Protein AF-A0A7J7HBD0-F1 (afdb_monomer)

Radius of gyration: 20.94 Å; Cα contacts (8 Å, |Δi|>4): 124; chains: 1; bounding box: 47×45×48 Å

Nearest PDB structures (foldseek):
  6sdg-assembly1_A  TM=6.592E-01  e=2.005E-07  Marchantia polymorpha
  4ldu-assembly1_A-2  TM=6.613E-01  e=2.918E-07  Arabidopsis thaliana
  4ldy-assembly1_A  TM=6.664E-01  e=4.035E-06  Arabidopsis thaliana
  4ldy-assembly1_B  TM=6.579E-01  e=2.159E-06  Arabidopsis thaliana
  6ycq-assembly1_B  TM=6.589E-01  e=6.654E-06  Arabidopsis thaliana

Structure (mmCIF, N/CA/C/O backbone):
data_AF-A0A7J7HBD0-F1
#
_entry.id   AF-A0A7J7HBD0-F1
#
loop_
_atom_site.group_PDB
_atom_site.id
_atom_site.type_symbol
_atom_site.label_atom_id
_atom_site.label_alt_id
_atom_site.label_comp_id
_atom_site.label_asym_id
_atom_site.label_entity_id
_atom_site.label_seq_id
_atom_site.pdbx_PDB_ins_code
_atom_site.Cartn_x
_atom_site.Cartn_y
_atom_site.Cartn_z
_atom_site.occupancy
_atom_site.B_iso_or_equiv
_atom_site.auth_seq_id
_atom_site.auth_comp_id
_atom_site.auth_asym_id
_atom_site.auth_atom_id
_atom_site.pdbx_PDB_model_num
ATOM 1 N N . MET A 1 1 ? 19.619 31.516 -28.650 1.00 42.03 1 MET A N 1
ATOM 2 C CA . MET A 1 1 ? 18.460 31.121 -29.477 1.00 42.03 1 MET A CA 1
ATOM 3 C C . MET A 1 1 ? 18.116 29.688 -29.119 1.00 42.03 1 MET A C 1
ATOM 5 O O . MET A 1 1 ? 19.011 28.855 -29.099 1.00 42.03 1 MET A O 1
ATOM 9 N N . ALA A 1 2 ? 16.882 29.466 -28.669 1.00 52.00 2 ALA A N 1
ATOM 10 C CA . ALA A 1 2 ? 16.434 28.239 -28.024 1.00 52.00 2 ALA A CA 1
ATOM 11 C C . ALA A 1 2 ? 16.417 27.038 -28.982 1.00 52.00 2 ALA A C 1
ATOM 13 O O . ALA A 1 2 ? 15.877 27.129 -30.079 1.00 52.00 2 ALA A O 1
ATOM 14 N N . GLY A 1 3 ? 16.939 25.903 -28.515 1.00 54.06 3 GLY A N 1
ATOM 15 C CA . GLY A 1 3 ? 16.516 24.574 -28.950 1.00 54.06 3 GLY A CA 1
ATOM 16 C C . GLY A 1 3 ? 15.567 24.009 -27.898 1.00 54.06 3 GLY A C 1
ATOM 17 O O . GLY A 1 3 ? 15.956 23.158 -27.107 1.00 54.06 3 GLY A O 1
ATOM 18 N N . GLN A 1 4 ? 14.361 24.573 -27.813 1.00 63.19 4 GLN A N 1
ATOM 19 C CA . GLN A 1 4 ? 13.265 24.019 -27.014 1.00 63.19 4 GLN A CA 1
ATOM 20 C C . GLN A 1 4 ? 12.634 22.856 -27.790 1.00 63.19 4 GLN A C 1
ATOM 22 O O . GLN A 1 4 ? 12.411 23.000 -28.992 1.00 63.19 4 GLN A O 1
ATOM 27 N N . PRO A 1 5 ? 12.357 21.714 -27.131 1.00 62.25 5 PRO A N 1
ATOM 28 C CA . PRO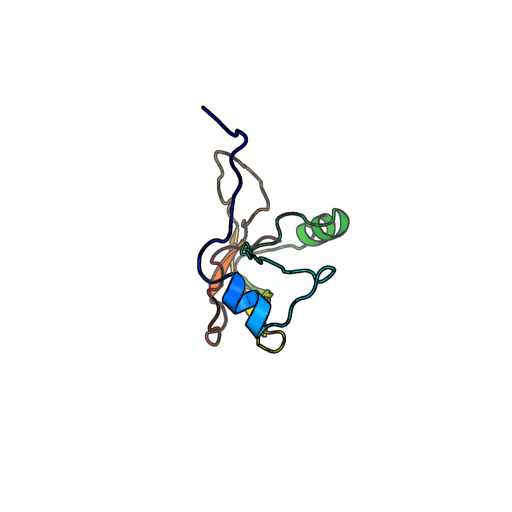 A 1 5 ? 11.934 21.615 -25.731 1.00 62.25 5 PRO A CA 1
ATOM 29 C C . PRO A 1 5 ? 13.000 21.068 -24.762 1.00 62.25 5 PRO A C 1
ATOM 31 O O . PRO A 1 5 ? 13.936 20.378 -25.159 1.00 62.25 5 PRO A O 1
ATOM 34 N N . GLN A 1 6 ? 12.829 21.359 -23.466 1.00 69.25 6 GLN A N 1
ATOM 35 C CA . GLN A 1 6 ? 13.672 20.829 -22.387 1.00 69.25 6 GLN A CA 1
ATOM 36 C C . GLN A 1 6 ? 13.558 19.300 -22.297 1.00 69.25 6 GLN A C 1
ATOM 38 O O . GLN A 1 6 ? 12.456 18.753 -22.306 1.00 69.25 6 GLN A O 1
ATOM 43 N N . ARG A 1 7 ? 14.702 18.612 -22.187 1.00 78.56 7 ARG A N 1
ATOM 44 C CA . ARG A 1 7 ? 14.783 17.153 -22.020 1.00 78.56 7 ARG A CA 1
ATOM 45 C C . ARG A 1 7 ? 15.521 16.810 -20.730 1.00 78.56 7 ARG A C 1
ATOM 47 O O . ARG A 1 7 ? 16.570 17.387 -20.450 1.00 78.56 7 ARG A O 1
ATOM 54 N N . HIS A 1 8 ? 14.993 15.848 -19.978 1.00 78.81 8 HIS A N 1
ATOM 55 C CA . HIS A 1 8 ? 15.711 15.220 -18.871 1.00 78.81 8 HIS A CA 1
ATOM 56 C C . HIS A 1 8 ? 16.768 14.281 -19.452 1.00 78.81 8 HIS A C 1
ATOM 58 O O . HIS A 1 8 ? 16.438 13.366 -20.204 1.00 78.81 8 HIS A O 1
ATOM 64 N N . LEU A 1 9 ? 18.037 14.534 -19.144 1.00 83.31 9 LEU A N 1
ATOM 65 C CA . LEU A 1 9 ? 19.164 13.764 -19.660 1.00 83.31 9 LEU A CA 1
ATOM 66 C C . LEU A 1 9 ? 19.960 13.187 -18.495 1.00 83.31 9 LEU A C 1
ATOM 68 O O . LEU A 1 9 ? 20.252 13.886 -17.525 1.00 83.31 9 LEU A O 1
ATOM 72 N N . LEU A 1 10 ? 20.356 11.924 -18.621 1.00 78.50 10 LEU A N 1
ATOM 73 C CA . LEU A 1 10 ? 21.350 11.321 -17.742 1.00 78.50 10 LEU A CA 1
ATOM 74 C C . LEU A 1 10 ? 22.725 11.690 -18.294 1.00 78.50 10 LEU A C 1
ATOM 76 O O . LEU A 1 10 ? 23.165 11.132 -19.296 1.00 78.50 10 LEU A O 1
ATOM 80 N N . HIS A 1 11 ? 23.367 12.688 -17.690 1.00 78.69 11 HIS A N 1
ATOM 81 C CA . HIS A 1 11 ? 24.652 13.185 -18.175 1.00 78.69 11 HIS A CA 1
ATOM 82 C C . HIS A 1 11 ? 25.816 12.349 -17.612 1.00 78.69 11 HIS A C 1
ATOM 84 O O . HIS A 1 11 ? 26.411 11.538 -18.316 1.00 78.69 11 HIS A O 1
ATOM 90 N N . SER A 1 12 ? 26.144 12.496 -16.329 1.00 83.56 12 SER A N 1
ATOM 91 C CA . SER A 1 12 ? 27.300 11.849 -15.710 1.00 83.56 12 SER A CA 1
ATOM 92 C C . SER A 1 12 ? 26.981 10.413 -15.320 1.00 83.56 12 SER A C 1
ATOM 94 O O . SER A 1 12 ? 25.947 10.149 -14.712 1.00 83.56 12 SER A O 1
ATOM 96 N N . GLY A 1 13 ? 27.891 9.490 -15.636 1.00 83.12 13 GLY A N 1
ATOM 97 C CA . GLY A 1 13 ? 27.796 8.082 -15.237 1.00 83.12 13 GLY A CA 1
ATOM 98 C C . GLY A 1 13 ? 26.962 7.197 -16.166 1.00 83.12 13 GLY A C 1
ATOM 99 O O . GLY A 1 13 ? 27.135 5.982 -16.125 1.00 83.12 13 GLY A O 1
ATOM 100 N N . TRP A 1 14 ? 26.140 7.763 -17.060 1.00 88.25 14 TRP A N 1
ATOM 101 C CA . TRP A 1 14 ? 25.333 6.971 -17.998 1.00 88.25 14 TRP A CA 1
ATOM 102 C C . TRP A 1 14 ? 26.187 6.142 -18.964 1.00 88.25 14 TRP A C 1
ATOM 104 O O . TRP A 1 14 ? 25.945 4.951 -19.136 1.00 88.25 14 TRP A O 1
ATOM 114 N N . SER A 1 15 ? 27.236 6.733 -19.542 1.00 86.81 15 SER A N 1
ATOM 115 C CA . SER A 1 15 ? 28.144 6.020 -20.452 1.00 86.81 15 SER A CA 1
ATOM 116 C C . SER A 1 15 ? 28.883 4.871 -19.757 1.00 86.81 15 SER A C 1
ATOM 118 O O . SER A 1 15 ? 29.004 3.781 -20.316 1.00 86.81 15 SER A O 1
ATOM 120 N N . VAL A 1 16 ? 29.331 5.089 -18.518 1.00 90.19 16 VAL A N 1
ATOM 121 C CA . VAL A 1 16 ? 29.992 4.071 -17.686 1.00 90.19 16 VAL A CA 1
ATOM 122 C C . VAL A 1 16 ? 29.015 2.953 -17.331 1.00 90.19 16 VAL A C 1
ATOM 124 O O . VAL A 1 16 ? 29.374 1.783 -17.432 1.00 90.19 16 VAL A O 1
ATOM 127 N N . PHE A 1 17 ? 27.775 3.295 -16.976 1.00 87.56 17 PHE A N 1
ATOM 128 C CA . PHE A 1 17 ? 26.714 2.330 -16.695 1.00 87.56 17 PHE A CA 1
ATOM 129 C C . PHE A 1 17 ? 26.396 1.458 -17.915 1.00 87.56 17 PHE A C 1
ATOM 131 O O . PHE A 1 17 ? 26.452 0.236 -17.807 1.00 87.56 17 PHE A O 1
ATOM 138 N N . VAL A 1 18 ? 26.146 2.066 -19.080 1.00 91.50 18 VAL A N 1
ATOM 139 C CA . VAL A 1 18 ? 25.886 1.351 -20.344 1.00 91.50 18 VAL A CA 1
ATOM 140 C C . VAL A 1 18 ? 27.043 0.420 -20.692 1.00 91.50 18 VAL A C 1
ATOM 142 O O . VAL A 1 18 ? 26.815 -0.740 -21.018 1.00 91.50 18 VAL A O 1
ATOM 145 N N . SER A 1 19 ? 28.282 0.902 -20.566 1.00 89.56 19 SER A N 1
ATOM 146 C CA . SER A 1 19 ? 29.480 0.115 -20.883 1.00 89.56 19 SER A CA 1
ATOM 147 C C . SER A 1 19 ? 29.662 -1.055 -19.915 1.00 89.56 19 SER A C 1
ATOM 149 O O . SER A 1 19 ? 29.898 -2.183 -20.336 1.00 89.56 19 SER A O 1
ATOM 151 N N . SER A 1 20 ? 29.495 -0.800 -18.615 1.00 91.00 20 SER A N 1
ATOM 152 C CA . SER A 1 20 ? 29.606 -1.800 -17.549 1.00 91.00 20 SER A CA 1
ATOM 153 C C . SER A 1 20 ? 28.528 -2.883 -17.659 1.00 91.00 20 SER A C 1
ATOM 155 O O . SER A 1 20 ? 28.810 -4.069 -17.498 1.00 91.00 20 SER A O 1
ATOM 157 N N . LYS A 1 21 ? 27.295 -2.492 -18.001 1.00 89.62 21 LYS A N 1
ATOM 158 C CA . LYS A 1 21 ? 26.162 -3.404 -18.212 1.00 89.62 21 LYS A CA 1
ATOM 159 C C . LYS A 1 21 ? 26.077 -3.957 -19.638 1.00 89.62 21 LYS A C 1
ATOM 161 O O . LYS A 1 21 ? 25.210 -4.782 -19.899 1.00 89.62 21 LYS A O 1
ATOM 166 N N . ARG A 1 22 ? 26.991 -3.545 -20.528 1.00 93.94 22 ARG A N 1
ATOM 167 C CA . ARG A 1 22 ? 27.074 -3.937 -21.946 1.00 93.94 22 ARG A CA 1
ATOM 168 C C . ARG A 1 22 ? 25.743 -3.786 -22.690 1.00 93.94 22 ARG A C 1
ATOM 170 O O . ARG A 1 22 ? 25.429 -4.607 -23.546 1.00 93.94 22 ARG A O 1
ATOM 177 N N . LEU A 1 23 ? 24.980 -2.749 -22.347 1.00 92.12 23 LEU A N 1
ATOM 178 C CA . LEU A 1 23 ? 23.658 -2.522 -22.924 1.00 92.12 23 LEU A CA 1
ATOM 179 C C . LEU A 1 23 ? 23.791 -2.169 -24.401 1.00 92.12 23 LEU A C 1
ATOM 181 O O . LEU A 1 23 ? 24.619 -1.335 -24.782 1.00 92.12 23 LEU A O 1
ATOM 185 N N . VAL A 1 24 ? 22.952 -2.788 -25.217 1.00 93.31 24 VAL A N 1
ATOM 186 C CA . VAL A 1 24 ? 22.867 -2.525 -26.650 1.00 93.31 24 VAL A CA 1
ATOM 187 C C . VAL A 1 24 ? 21.537 -1.868 -27.000 1.00 93.31 24 VAL A C 1
ATOM 189 O O . VAL A 1 24 ? 20.580 -1.861 -26.225 1.00 93.31 24 VAL A O 1
ATOM 192 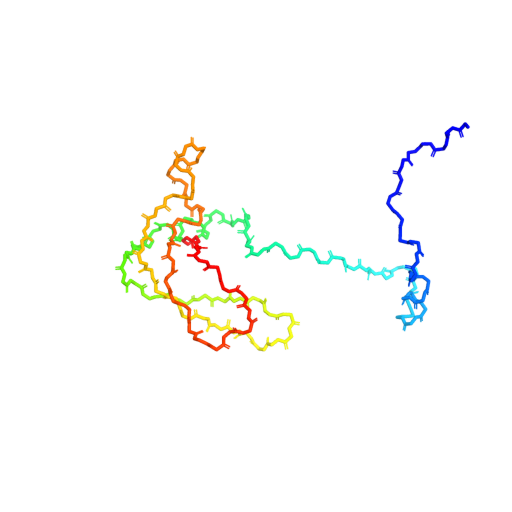N N . ALA A 1 25 ? 21.474 -1.269 -28.190 1.00 89.69 25 ALA A N 1
ATOM 193 C CA . ALA A 1 25 ? 20.225 -0.721 -28.700 1.00 89.69 25 ALA A CA 1
ATOM 194 C C . ALA A 1 25 ? 19.187 -1.848 -28.836 1.00 89.69 25 ALA A C 1
ATOM 196 O O . ALA A 1 25 ? 19.420 -2.820 -29.551 1.00 89.69 25 ALA A O 1
ATOM 197 N N . GLY A 1 26 ? 18.058 -1.704 -28.143 1.00 88.31 26 GLY A N 1
ATOM 198 C CA . GLY A 1 26 ? 17.025 -2.738 -28.022 1.00 88.31 26 GLY A CA 1
ATOM 199 C C . GLY A 1 26 ? 16.819 -3.215 -26.585 1.00 88.31 26 GLY A C 1
ATOM 200 O O . GLY A 1 26 ? 15.734 -3.696 -26.266 1.00 88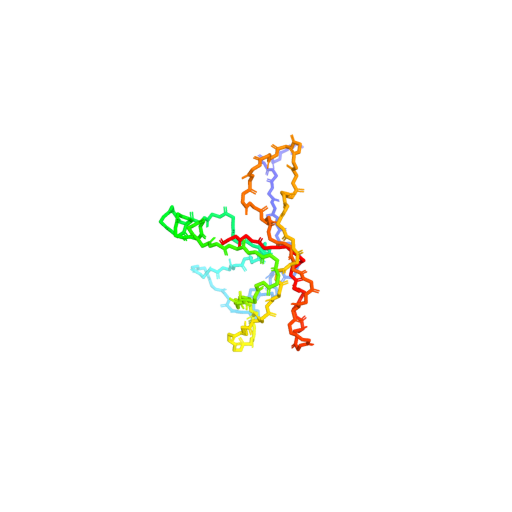.31 26 GLY A O 1
ATOM 201 N N . ASP A 1 27 ? 17.802 -3.001 -25.707 1.00 86.62 27 ASP A N 1
ATOM 202 C CA . ASP A 1 27 ? 17.681 -3.327 -24.289 1.00 86.62 27 ASP A CA 1
ATOM 203 C C . ASP A 1 27 ? 16.851 -2.275 -23.535 1.00 86.62 27 ASP A C 1
ATOM 205 O O . ASP A 1 27 ? 16.924 -1.072 -23.805 1.00 86.62 27 ASP A O 1
ATOM 209 N N . ALA A 1 28 ? 16.075 -2.729 -22.548 1.00 84.44 28 ALA A N 1
ATOM 210 C CA . ALA A 1 28 ? 15.312 -1.865 -21.653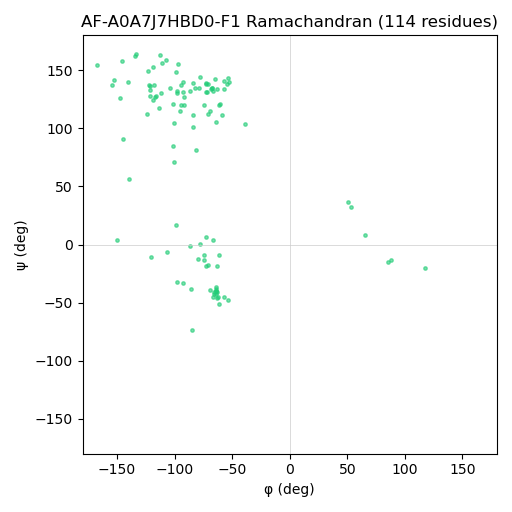 1.00 84.44 28 ALA A CA 1
ATOM 211 C C . ALA A 1 28 ? 16.115 -1.536 -20.383 1.00 84.44 28 ALA A C 1
ATOM 213 O O . ALA A 1 28 ? 16.747 -2.411 -19.792 1.00 84.44 28 ALA A O 1
ATOM 214 N N . PHE A 1 29 ? 16.039 -0.287 -19.916 1.00 84.06 29 PHE A N 1
ATOM 215 C CA . PHE A 1 29 ? 16.499 0.110 -18.582 1.00 84.06 29 PHE A CA 1
ATOM 216 C C . PHE A 1 29 ? 15.306 0.631 -17.774 1.00 84.06 29 PHE A C 1
ATOM 218 O O . PHE A 1 29 ? 14.467 1.365 -18.296 1.00 84.06 29 PHE A O 1
ATOM 225 N N . ILE A 1 30 ? 15.211 0.235 -16.506 1.00 81.50 30 ILE A N 1
ATOM 226 C CA . ILE A 1 30 ? 14.042 0.500 -15.660 1.00 81.50 30 ILE A CA 1
ATOM 227 C C . ILE A 1 30 ? 14.466 1.389 -14.491 1.00 81.50 30 ILE A C 1
ATOM 229 O O . ILE A 1 30 ? 15.403 1.063 -13.766 1.00 81.50 30 ILE A O 1
ATOM 233 N N . PHE A 1 31 ? 13.756 2.503 -14.297 1.00 72.62 31 PHE A N 1
ATOM 234 C CA . PHE A 1 31 ? 13.835 3.313 -13.081 1.00 72.62 31 PHE A CA 1
ATOM 235 C C . PHE A 1 31 ? 12.643 2.981 -12.187 1.00 72.62 31 PHE A C 1
ATOM 237 O O . PHE A 1 31 ? 11.522 3.416 -12.452 1.00 72.62 31 PHE A O 1
ATOM 244 N N . LEU A 1 32 ? 12.879 2.214 -11.125 1.00 58.78 32 LEU A N 1
ATOM 245 C CA . LEU A 1 32 ? 11.854 1.935 -10.126 1.00 58.78 32 LEU A CA 1
ATOM 246 C C . LEU A 1 32 ? 11.812 3.085 -9.116 1.00 58.78 32 LEU A C 1
ATOM 248 O O . LEU A 1 32 ? 12.736 3.283 -8.332 1.00 58.78 32 LEU A O 1
ATOM 252 N N . ARG A 1 33 ? 10.721 3.859 -9.133 1.00 59.38 33 ARG A N 1
ATOM 253 C CA . ARG A 1 33 ? 10.340 4.714 -8.003 1.00 59.38 33 ARG A CA 1
ATOM 254 C C . ARG A 1 33 ? 9.231 3.995 -7.251 1.00 59.38 33 ARG A C 1
ATOM 256 O O . ARG A 1 33 ? 8.053 4.216 -7.520 1.00 59.38 33 ARG A O 1
ATOM 263 N N . THR A 1 34 ? 9.612 3.104 -6.346 1.00 50.75 34 THR A N 1
ATOM 264 C CA . THR A 1 34 ? 8.667 2.359 -5.513 1.00 50.75 34 THR A CA 1
ATOM 265 C C . THR A 1 34 ? 7.927 3.340 -4.605 1.00 50.75 34 THR A C 1
ATOM 267 O O . THR A 1 34 ? 8.484 3.890 -3.653 1.00 50.75 34 THR A O 1
ATOM 270 N N . THR A 1 35 ? 6.664 3.621 -4.930 1.00 55.22 35 THR A N 1
ATOM 271 C CA . THR A 1 35 ? 5.743 4.211 -3.956 1.00 55.22 35 THR A CA 1
ATOM 272 C C . THR A 1 35 ? 5.375 3.117 -2.953 1.00 55.22 35 THR A C 1
ATOM 274 O O . THR A 1 35 ? 5.165 1.978 -3.357 1.00 55.22 35 THR A O 1
ATOM 277 N N . PRO A 1 36 ? 5.305 3.411 -1.645 1.00 59.16 36 PRO A N 1
ATOM 278 C CA . PRO A 1 36 ? 5.168 2.375 -0.619 1.00 59.16 36 PRO A CA 1
ATOM 279 C C . PRO A 1 36 ? 3.778 1.705 -0.550 1.00 59.16 36 PRO A C 1
ATOM 281 O O . PRO A 1 36 ? 3.528 0.965 0.395 1.00 59.16 36 PRO A O 1
ATOM 284 N N . ALA A 1 37 ? 2.842 1.987 -1.469 1.00 62.97 37 ALA A N 1
ATOM 285 C CA . ALA A 1 37 ? 1.519 1.354 -1.489 1.00 62.97 37 ALA A CA 1
ATOM 286 C C . A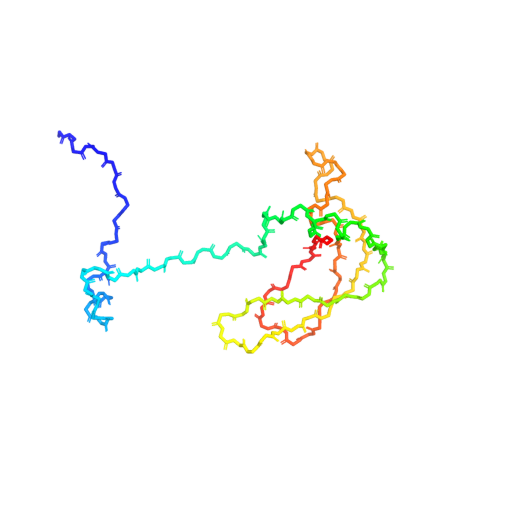LA A 1 37 ? 0.888 1.340 -2.891 1.00 62.97 37 ALA A C 1
ATOM 288 O O . ALA A 1 37 ? 0.887 2.362 -3.580 1.00 62.97 37 ALA A O 1
ATOM 289 N N . GLU A 1 38 ? 0.277 0.211 -3.257 1.00 67.12 38 GLU A N 1
ATOM 290 C CA . GLU A 1 38 ? -0.608 0.093 -4.419 1.00 67.12 38 GLU A CA 1
ATOM 291 C C . GLU A 1 38 ? -1.818 1.024 -4.240 1.00 67.12 38 GLU A C 1
ATOM 293 O O . GLU A 1 38 ? -2.554 0.924 -3.259 1.00 67.12 38 GLU A O 1
ATOM 298 N N . PHE A 1 39 ? -2.009 1.973 -5.159 1.00 77.44 39 PHE A N 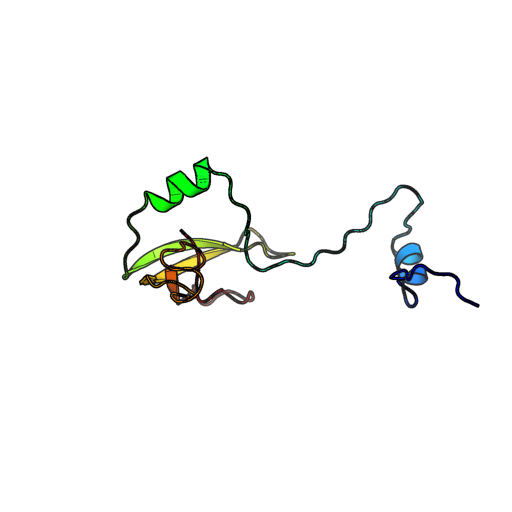1
ATOM 299 C CA . PHE A 1 39 ? -3.127 2.930 -5.126 1.00 77.44 39 PHE A CA 1
ATOM 300 C C . PHE A 1 39 ? -4.207 2.630 -6.176 1.00 77.44 39 PHE A C 1
ATOM 302 O O . PHE A 1 39 ? -5.255 3.272 -6.180 1.00 77.44 39 PHE A O 1
ATOM 309 N N . ILE A 1 40 ? -3.962 1.657 -7.056 1.00 83.62 40 ILE A N 1
ATOM 310 C CA . ILE A 1 40 ? -4.932 1.121 -8.013 1.00 83.62 40 ILE A CA 1
ATOM 311 C C . ILE A 1 40 ? -5.198 -0.319 -7.594 1.00 83.62 40 ILE A C 1
ATOM 313 O O . ILE A 1 40 ? -4.285 -1.138 -7.614 1.00 83.62 40 ILE A O 1
ATOM 317 N N . VAL A 1 41 ? -6.439 -0.615 -7.221 1.00 85.31 41 VAL A N 1
ATOM 318 C CA . VAL A 1 41 ? -6.872 -1.943 -6.773 1.00 85.31 41 VAL A CA 1
ATOM 319 C C . VAL A 1 41 ? -7.996 -2.412 -7.704 1.00 85.31 41 VAL A C 1
ATOM 321 O O . VAL A 1 41 ? -8.904 -1.621 -7.978 1.00 85.31 41 VAL A O 1
ATOM 324 N N . PRO A 1 42 ? -7.969 -3.658 -8.215 1.00 92.00 42 PRO A N 1
ATOM 325 C CA . PRO A 1 42 ? -9.084 -4.233 -8.960 1.00 92.00 42 PRO A CA 1
ATOM 326 C C . PRO A 1 42 ? -10.402 -4.133 -8.183 1.00 92.00 42 PRO A C 1
ATOM 328 O O . PRO A 1 42 ? -10.435 -4.369 -6.976 1.00 92.00 42 PRO A O 1
ATOM 331 N N . PHE A 1 43 ? -11.496 -3.821 -8.882 1.00 89.62 43 PHE A N 1
ATOM 332 C CA . PHE A 1 43 ? -12.806 -3.604 -8.258 1.00 89.62 43 PHE A CA 1
ATOM 333 C C . PHE A 1 43 ? -13.240 -4.781 -7.375 1.00 89.62 43 PHE A C 1
ATOM 335 O O . PHE A 1 43 ? -13.608 -4.576 -6.222 1.00 89.62 43 PHE A O 1
ATOM 342 N N . ASP A 1 44 ? -13.123 -6.011 -7.877 1.00 93.81 44 ASP A N 1
ATOM 343 C CA . ASP A 1 44 ? -13.535 -7.203 -7.130 1.00 93.81 44 ASP A CA 1
ATOM 344 C C . ASP A 1 44 ? -12.694 -7.405 -5.863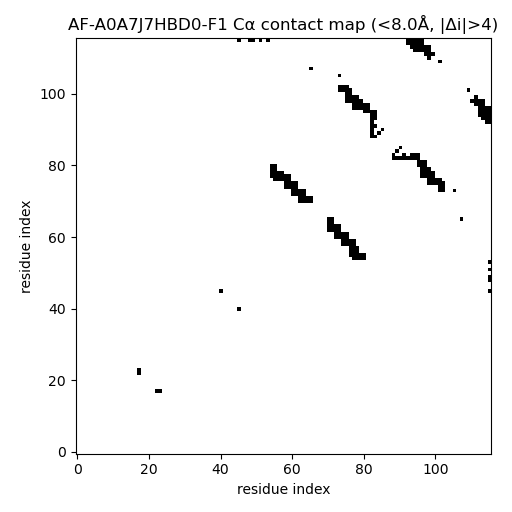 1.00 93.81 44 ASP A C 1
ATOM 346 O O . ASP A 1 44 ? -13.233 -7.710 -4.802 1.00 93.81 44 ASP A O 1
ATOM 350 N N . GLN A 1 45 ? -11.382 -7.155 -5.937 1.00 90.56 45 GLN A N 1
ATOM 351 C CA . GLN A 1 45 ? -10.490 -7.242 -4.780 1.00 90.56 45 GLN A CA 1
ATOM 352 C C . GLN A 1 45 ? -10.856 -6.204 -3.715 1.00 90.56 45 GLN A C 1
ATOM 354 O O . GLN A 1 45 ? -10.893 -6.533 -2.532 1.00 90.56 45 GLN A O 1
ATOM 359 N N . TYR A 1 46 ? -11.165 -4.973 -4.130 1.00 90.50 46 TYR A N 1
ATOM 360 C CA . TYR A 1 46 ? -11.632 -3.929 -3.221 1.00 90.50 46 TYR A CA 1
ATOM 361 C C . TYR A 1 46 ? -12.967 -4.303 -2.564 1.00 90.50 46 TYR A C 1
ATOM 363 O O . TYR A 1 46 ? -13.121 -4.185 -1.351 1.00 90.50 46 TYR A O 1
ATOM 371 N N . MET A 1 47 ? -13.926 -4.795 -3.351 1.00 94.00 47 MET A N 1
ATOM 372 C CA . MET A 1 47 ? -15.242 -5.183 -2.843 1.00 94.00 47 MET A CA 1
ATOM 373 C C . MET A 1 47 ? -15.166 -6.352 -1.859 1.00 94.00 47 MET A C 1
ATOM 375 O O . MET A 1 47 ? -15.918 -6.369 -0.888 1.00 94.00 47 MET A O 1
ATOM 379 N N . GLU A 1 48 ? -14.273 -7.319 -2.074 1.00 92.88 48 GLU A N 1
ATOM 380 C CA . GLU A 1 48 ? -14.019 -8.386 -1.101 1.00 92.88 48 GLU A CA 1
ATOM 381 C C . GLU A 1 48 ? -13.328 -7.862 0.162 1.00 92.88 48 GLU A C 1
ATOM 383 O O . GLU A 1 48 ? -13.680 -8.266 1.273 1.00 92.88 48 GLU A O 1
ATOM 388 N N . SER A 1 49 ? -12.388 -6.924 0.024 1.00 90.19 49 SER A N 1
ATOM 389 C CA . SER A 1 49 ? -11.635 -6.415 1.170 1.00 90.19 49 SER A CA 1
ATOM 390 C C . SER A 1 49 ? -12.529 -5.653 2.152 1.00 90.19 49 SER A C 1
ATOM 392 O O . SER A 1 49 ? -12.475 -5.895 3.359 1.00 90.19 49 SER A O 1
ATOM 394 N N . ILE A 1 50 ? -13.463 -4.835 1.657 1.00 90.94 50 ILE A N 1
ATOM 395 C CA . ILE A 1 50 ? -14.385 -4.068 2.511 1.00 90.94 50 ILE A CA 1
ATOM 396 C C . ILE A 1 50 ? -15.502 -4.901 3.160 1.00 90.94 50 ILE A C 1
ATOM 398 O O . ILE A 1 50 ? -16.154 -4.407 4.079 1.00 90.94 50 ILE A O 1
ATOM 402 N N . LYS A 1 51 ? -15.739 -6.147 2.721 1.00 91.31 51 LYS A N 1
ATOM 403 C CA . LYS A 1 51 ? -16.685 -7.070 3.385 1.00 91.31 51 LYS A CA 1
ATOM 404 C C . LYS A 1 51 ? -16.140 -7.606 4.708 1.00 91.31 51 LYS A C 1
ATOM 406 O O . LYS A 1 51 ? -16.904 -8.124 5.523 1.00 91.31 51 LYS A O 1
ATOM 411 N N . SER A 1 52 ? -14.829 -7.515 4.916 1.00 86.88 52 SER A N 1
ATOM 412 C CA . SER A 1 52 ? -14.184 -7.992 6.133 1.00 86.88 52 SER A CA 1
ATOM 413 C C . SER A 1 52 ? -14.487 -7.066 7.312 1.00 86.88 52 SER A C 1
ATOM 415 O O . SER A 1 52 ? -14.318 -5.849 7.242 1.00 86.88 52 SER A O 1
ATOM 417 N N . ASN A 1 53 ? -14.905 -7.653 8.434 1.00 87.38 53 ASN A N 1
ATOM 418 C CA . ASN A 1 53 ? -15.195 -6.913 9.662 1.00 87.38 53 ASN A CA 1
ATOM 419 C C . ASN A 1 53 ? -13.902 -6.616 10.433 1.00 87.38 53 ASN A C 1
ATOM 421 O O . ASN A 1 53 ? -13.550 -7.329 11.373 1.00 87.38 53 ASN A O 1
ATOM 425 N N . TYR A 1 54 ? -13.186 -5.567 10.030 1.00 89.44 54 TYR A N 1
ATOM 426 C CA . TYR A 1 54 ? -12.006 -5.092 10.751 1.00 89.44 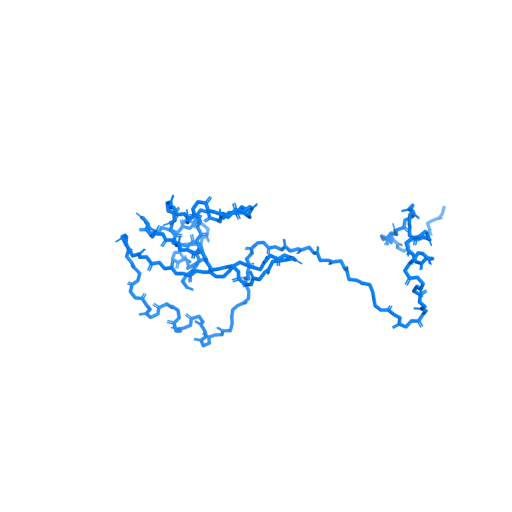54 TYR A CA 1
ATOM 427 C C . TYR A 1 54 ? -12.394 -4.437 12.080 1.00 89.44 54 TYR A C 1
ATOM 429 O O . TYR A 1 54 ? -13.334 -3.646 12.152 1.00 89.44 54 TYR A O 1
ATOM 437 N N . SER A 1 55 ? -11.634 -4.727 13.136 1.00 90.81 55 SER A N 1
ATOM 438 C CA . SER A 1 55 ? -11.820 -4.130 14.460 1.00 90.81 55 SER A CA 1
ATOM 439 C C . SER A 1 55 ? -10.484 -3.937 15.173 1.00 90.81 55 SER A C 1
ATOM 441 O O . SER A 1 55 ? -9.500 -4.623 14.884 1.00 90.81 55 SER A O 1
ATOM 443 N N . ALA A 1 56 ? -10.445 -3.030 16.151 1.00 90.94 56 ALA A N 1
ATOM 444 C CA . ALA A 1 56 ? -9.304 -2.935 17.056 1.00 90.94 56 ALA A CA 1
ATOM 445 C C . ALA A 1 56 ? -9.069 -4.283 17.770 1.00 90.94 56 ALA A C 1
ATOM 447 O O . ALA A 1 56 ? -10.017 -4.985 18.125 1.00 90.94 56 ALA A O 1
ATOM 448 N N . GLY A 1 57 ? -7.803 -4.661 17.938 1.00 89.69 57 GLY A N 1
ATOM 449 C CA . GLY A 1 57 ? -7.363 -5.954 18.465 1.00 89.69 57 GLY A CA 1
ATOM 450 C C . GLY A 1 57 ? -7.194 -7.055 17.411 1.00 89.69 57 GLY A C 1
ATOM 451 O O . GLY A 1 57 ? -6.556 -8.068 17.701 1.00 89.69 57 GLY A O 1
ATOM 452 N N . MET A 1 58 ? -7.701 -6.875 16.185 1.00 91.44 58 MET A N 1
ATOM 453 C CA . MET A 1 58 ? -7.536 -7.866 15.120 1.00 91.44 58 MET A CA 1
ATOM 454 C C . MET A 1 58 ? -6.072 -7.945 14.668 1.00 91.44 58 MET A C 1
ATOM 456 O O . MET A 1 58 ? -5.419 -6.928 14.416 1.00 91.44 58 MET A O 1
ATOM 460 N N . ARG A 1 59 ? -5.561 -9.172 14.540 1.00 90.88 59 ARG A N 1
ATOM 461 C CA . ARG A 1 59 ? -4.245 -9.455 13.960 1.00 90.88 59 ARG A CA 1
ATOM 462 C C . ARG A 1 59 ? -4.401 -9.771 12.479 1.00 90.88 59 ARG A C 1
ATOM 464 O O . ARG A 1 59 ? -5.285 -10.537 12.111 1.00 90.88 59 ARG A O 1
ATOM 471 N N . PHE A 1 60 ? -3.523 -9.231 11.648 1.00 87.50 60 PHE A N 1
ATOM 472 C CA . PHE A 1 60 ? -3.517 -9.478 10.207 1.00 87.50 60 PHE A CA 1
ATOM 473 C C . PHE A 1 60 ? -2.098 -9.756 9.724 1.00 87.50 60 PHE A C 1
ATOM 475 O O . PHE A 1 60 ? -1.129 -9.452 10.419 1.00 87.50 60 PHE A O 1
ATOM 482 N N . LYS A 1 61 ? -1.969 -10.349 8.537 1.00 87.62 61 LYS A N 1
ATOM 483 C CA . LYS A 1 61 ? -0.675 -10.647 7.927 1.00 87.62 61 LYS A CA 1
ATOM 484 C C . LYS A 1 61 ? -0.575 -9.951 6.579 1.00 87.62 61 LYS A C 1
ATOM 486 O O . LYS A 1 61 ? -1.452 -10.136 5.742 1.00 87.62 61 LYS A O 1
ATOM 491 N N . MET A 1 62 ? 0.493 -9.194 6.362 1.00 83.56 62 MET A N 1
ATOM 492 C CA . MET A 1 62 ? 0.731 -8.461 5.120 1.00 83.56 62 MET A CA 1
ATOM 493 C C . MET A 1 62 ? 2.073 -8.860 4.512 1.00 83.56 62 MET A C 1
ATOM 495 O O . MET A 1 62 ? 3.000 -9.252 5.223 1.00 83.56 62 MET A O 1
ATOM 499 N N . ARG A 1 63 ? 2.160 -8.806 3.185 1.00 77.75 63 ARG A N 1
ATOM 500 C CA . ARG A 1 63 ? 3.404 -9.005 2.438 1.00 77.75 63 ARG A CA 1
ATOM 501 C C . ARG A 1 63 ? 3.984 -7.637 2.101 1.00 77.75 63 ARG A C 1
ATOM 503 O O . ARG A 1 63 ? 3.245 -6.790 1.608 1.00 77.75 63 ARG A O 1
ATOM 510 N N . PHE A 1 64 ? 5.275 -7.441 2.358 1.00 70.50 64 PHE A N 1
ATOM 511 C CA . PHE A 1 64 ? 6.026 -6.317 1.798 1.00 70.50 64 PHE A CA 1
ATOM 512 C C . PHE A 1 64 ? 7.037 -6.878 0.800 1.00 70.50 64 PHE A C 1
ATOM 514 O O . PHE A 1 64 ? 7.746 -7.836 1.114 1.00 70.50 64 PHE A O 1
ATOM 521 N N . GLU A 1 65 ? 7.076 -6.311 -0.404 1.00 61.31 65 GLU A N 1
ATOM 522 C CA . GLU A 1 65 ? 8.106 -6.638 -1.387 1.00 61.31 65 GLU A CA 1
ATOM 523 C C . GLU A 1 65 ? 9.433 -6.043 -0.917 1.00 61.31 65 GLU A C 1
ATOM 525 O 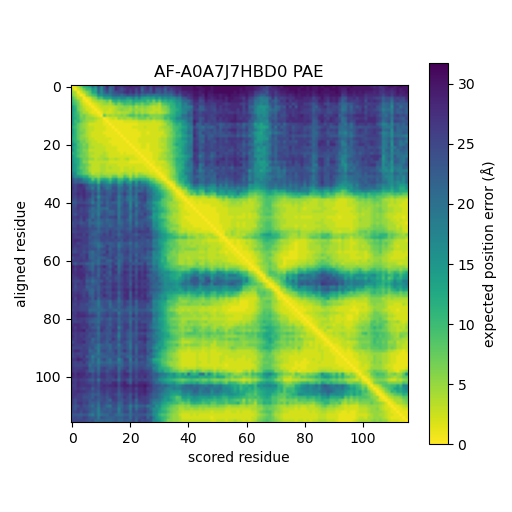O . GLU A 1 65 ? 9.600 -4.827 -0.828 1.00 61.31 65 GLU A O 1
ATOM 530 N N . ALA A 1 66 ? 10.364 -6.921 -0.563 1.00 55.97 66 ALA A N 1
ATOM 531 C CA . ALA A 1 66 ? 11.748 -6.573 -0.307 1.00 55.97 66 ALA A CA 1
ATOM 532 C C . ALA A 1 66 ? 12.540 -6.885 -1.577 1.00 55.97 66 ALA A C 1
ATOM 534 O O . ALA A 1 66 ? 12.432 -7.992 -2.098 1.00 55.97 66 ALA A O 1
ATOM 535 N N . GLU A 1 67 ? 13.350 -5.939 -2.045 1.00 56.44 67 GLU A N 1
ATOM 536 C CA . GLU A 1 67 ? 14.084 -6.018 -3.319 1.00 56.44 67 GLU A CA 1
ATOM 537 C C . GLU A 1 67 ? 15.088 -7.196 -3.392 1.00 56.44 67 GLU A C 1
ATOM 539 O O . GLU A 1 67 ? 15.608 -7.494 -4.461 1.00 56.44 67 GLU A O 1
ATOM 544 N N . GLU A 1 68 ? 15.342 -7.909 -2.283 1.00 50.09 68 GLU A N 1
ATOM 545 C CA . GLU A 1 68 ? 16.408 -8.921 -2.211 1.00 50.09 68 GLU A CA 1
ATOM 546 C C . GLU A 1 68 ? 16.158 -10.103 -1.243 1.00 50.09 68 GLU A C 1
ATOM 548 O O . GLU A 1 68 ? 17.034 -10.949 -1.071 1.00 50.09 68 GLU A O 1
ATOM 553 N N . ALA A 1 69 ? 14.986 -10.201 -0.597 1.00 52.94 69 ALA A N 1
ATOM 554 C CA . ALA A 1 69 ? 14.717 -11.214 0.437 1.00 52.94 69 ALA A CA 1
ATOM 555 C C . ALA A 1 69 ? 13.559 -12.162 0.056 1.00 52.94 69 ALA A C 1
ATOM 557 O O . ALA A 1 69 ? 12.656 -11.756 -0.678 1.00 52.94 69 ALA A O 1
ATOM 558 N N . PRO A 1 70 ? 13.539 -13.417 0.559 1.00 57.72 70 PRO A N 1
ATOM 559 C CA . PRO A 1 70 ? 12.370 -14.290 0.421 1.00 57.72 70 PRO A CA 1
ATOM 560 C C . PRO A 1 70 ? 11.115 -13.584 0.954 1.00 57.72 70 PRO A C 1
ATOM 562 O O . PRO A 1 70 ? 11.221 -12.874 1.953 1.00 57.72 70 PRO A O 1
ATOM 565 N N . GLU A 1 71 ? 9.953 -13.791 0.308 1.00 59.81 71 GLU A N 1
ATOM 566 C CA . GLU A 1 71 ? 8.671 -13.147 0.661 1.00 59.81 71 GLU A CA 1
ATOM 567 C C . GLU A 1 71 ? 8.496 -13.030 2.183 1.00 59.81 71 GLU A C 1
ATOM 569 O O . GLU A 1 71 ? 8.172 -14.007 2.871 1.00 59.81 71 GLU A O 1
ATOM 574 N N . GLN A 1 72 ? 8.691 -11.827 2.724 1.00 68.75 72 GLN A N 1
ATOM 575 C CA . GLN A 1 72 ? 8.588 -11.618 4.156 1.00 68.75 72 GLN A CA 1
ATOM 576 C C . GLN A 1 72 ? 7.153 -11.211 4.486 1.00 68.75 72 GLN A C 1
ATOM 578 O O . GLN A 1 72 ? 6.598 -10.239 3.967 1.00 68.75 72 GLN A O 1
ATOM 583 N N . ARG A 1 73 ? 6.507 -12.031 5.316 1.00 74.31 73 ARG A N 1
ATOM 584 C CA . ARG A 1 73 ? 5.141 -11.800 5.780 1.00 74.31 73 ARG A CA 1
ATOM 585 C C . ARG A 1 73 ? 5.190 -11.241 7.192 1.00 74.31 73 ARG A C 1
ATOM 587 O O . ARG A 1 73 ? 5.658 -11.927 8.097 1.00 74.31 73 ARG A O 1
ATOM 594 N N . PHE A 1 74 ? 4.639 -10.055 7.379 1.00 79.31 74 PHE A N 1
ATOM 595 C CA . PHE A 1 74 ? 4.655 -9.334 8.643 1.00 79.31 74 PHE A CA 1
ATOM 596 C C . PHE A 1 74 ? 3.286 -9.424 9.300 1.00 79.31 74 PHE A C 1
ATOM 598 O O . PHE A 1 74 ? 2.267 -9.251 8.626 1.00 79.31 74 PHE A O 1
ATOM 605 N N . THR A 1 75 ? 3.252 -9.709 10.601 1.00 86.94 75 THR A N 1
ATOM 606 C CA . THR A 1 75 ? 2.003 -9.676 11.365 1.00 86.94 75 THR A CA 1
ATOM 607 C C . THR A 1 75 ? 1.826 -8.296 11.978 1.00 86.94 75 THR A C 1
ATOM 609 O O . THR A 1 75 ? 2.721 -7.805 12.663 1.00 86.94 75 THR A O 1
ATOM 612 N N . GLY A 1 76 ? 0.675 -7.679 11.729 1.00 88.88 76 GLY A N 1
ATOM 613 C CA . GLY A 1 76 ? 0.260 -6.410 12.314 1.00 88.88 76 GLY A CA 1
ATOM 614 C C . GLY A 1 76 ? -0.908 -6.593 13.285 1.00 88.88 76 GLY A C 1
ATOM 615 O O . GLY A 1 76 ? -1.662 -7.562 13.182 1.00 88.88 76 GLY A O 1
ATOM 616 N N . THR A 1 77 ? -1.079 -5.662 14.228 1.00 91.19 77 THR A N 1
ATOM 617 C CA . THR A 1 77 ? -2.287 -5.569 15.077 1.00 91.19 77 THR A CA 1
ATOM 618 C C . THR A 1 77 ? -2.989 -4.233 14.854 1.00 91.19 77 THR A C 1
ATOM 620 O O . THR A 1 77 ? -2.370 -3.178 15.021 1.00 91.19 77 THR A O 1
ATOM 623 N N . ILE A 1 78 ? -4.275 -4.282 14.498 1.00 92.50 78 ILE A N 1
ATOM 624 C CA . ILE A 1 78 ? -5.125 -3.098 14.330 1.00 92.50 78 ILE A CA 1
ATOM 625 C C . ILE A 1 78 ? -5.425 -2.508 15.707 1.00 92.50 78 ILE A C 1
ATOM 627 O O . ILE A 1 78 ? -5.846 -3.223 16.612 1.00 92.50 78 ILE A O 1
ATOM 631 N N . ILE A 1 79 ? -5.251 -1.201 15.867 1.00 91.81 79 ILE A N 1
ATOM 632 C CA . ILE A 1 79 ? -5.553 -0.487 17.124 1.00 91.81 79 ILE A CA 1
ATOM 633 C C . ILE A 1 79 ? -6.588 0.608 16.986 1.00 91.81 79 ILE A C 1
ATOM 635 O O . ILE A 1 79 ? -7.072 1.129 17.984 1.00 91.81 79 ILE A O 1
ATOM 639 N N . GLY A 1 80 ? -6.935 0.951 15.755 1.00 91.56 80 GLY A N 1
ATOM 640 C CA . GLY A 1 80 ? -7.928 1.961 15.470 1.00 91.56 80 GLY A CA 1
ATOM 641 C C . GLY A 1 80 ? -8.329 1.906 14.013 1.00 91.56 80 GLY A C 1
ATOM 642 O O . GLY A 1 80 ? -7.564 1.449 13.160 1.00 91.56 80 GLY A O 1
ATOM 643 N N . ILE A 1 81 ? -9.541 2.374 13.757 1.00 91.06 81 ILE A N 1
ATOM 644 C CA . ILE A 1 81 ? -10.069 2.572 12.416 1.00 91.06 81 ILE A CA 1
ATOM 645 C C . ILE A 1 81 ? -10.478 4.034 12.353 1.00 91.06 81 ILE A C 1
ATOM 647 O O . ILE A 1 81 ? -11.369 4.457 13.085 1.00 91.06 81 ILE A O 1
ATOM 651 N N . GLU A 1 82 ? -9.766 4.808 11.547 1.00 90.62 82 GLU A N 1
ATOM 652 C CA . GLU A 1 82 ? -9.989 6.243 11.395 1.00 90.62 82 GLU A CA 1
ATOM 653 C C . GLU A 1 82 ? -9.531 6.692 10.008 1.00 90.62 82 GLU A C 1
ATOM 655 O O . GLU A 1 82 ? -8.510 6.216 9.505 1.00 90.62 82 GLU A O 1
ATOM 660 N N . ASP A 1 83 ? -10.272 7.611 9.393 1.00 87.94 83 ASP A N 1
ATOM 661 C CA . ASP A 1 83 ? -9.913 8.133 8.076 1.00 87.94 83 ASP A CA 1
ATOM 662 C C . ASP A 1 83 ? -8.586 8.898 8.145 1.00 87.94 83 ASP A C 1
ATOM 664 O O . ASP A 1 83 ? -8.311 9.639 9.092 1.00 87.94 83 ASP A O 1
ATOM 668 N N . THR A 1 84 ? -7.772 8.766 7.097 1.00 85.00 84 THR A N 1
ATOM 669 C CA . THR A 1 84 ? -6.485 9.475 7.010 1.00 85.00 84 THR A CA 1
ATOM 670 C C . THR A 1 84 ? -6.667 10.996 6.964 1.00 85.00 84 THR A C 1
ATOM 672 O O . THR A 1 84 ? -5.880 11.734 7.553 1.00 85.00 84 THR A O 1
ATOM 675 N N . ASP A 1 85 ? -7.694 11.471 6.255 1.00 85.44 85 ASP A N 1
ATOM 676 C CA . ASP A 1 85 ? -8.037 12.890 6.146 1.00 85.44 85 ASP A CA 1
ATOM 677 C C . ASP A 1 85 ? -9.560 13.040 6.067 1.00 85.44 85 ASP A C 1
ATOM 679 O O . ASP A 1 85 ? -10.149 13.031 4.986 1.00 85.44 85 ASP A O 1
ATOM 683 N N . THR A 1 86 ? -10.197 13.197 7.226 1.00 85.88 86 THR A N 1
ATOM 684 C CA . THR A 1 86 ? -11.654 13.374 7.347 1.00 85.88 86 THR A CA 1
ATOM 685 C C . THR A 1 86 ? -12.171 14.648 6.679 1.00 85.88 86 THR A C 1
ATOM 687 O O . THR A 1 86 ? -13.364 14.753 6.409 1.00 85.88 86 THR A O 1
ATOM 690 N N . LYS A 1 87 ? -11.307 15.637 6.409 1.00 87.19 87 LYS A N 1
ATOM 691 C CA . LYS A 1 87 ? -11.718 16.916 5.811 1.00 87.19 87 LYS A CA 1
ATOM 692 C C . LYS A 1 87 ? -11.766 16.841 4.294 1.00 87.19 87 LYS A C 1
ATOM 694 O O . LYS A 1 87 ? -12.627 17.470 3.687 1.00 87.19 87 LYS A O 1
ATOM 699 N N . ARG A 1 88 ? -10.819 16.128 3.680 1.00 88.06 88 ARG A N 1
ATOM 700 C CA . ARG A 1 88 ? -10.725 16.006 2.216 1.00 88.06 88 ARG A CA 1
ATOM 701 C C . ARG A 1 88 ? -11.349 14.724 1.680 1.00 88.06 88 ARG A C 1
ATOM 703 O O . ARG A 1 88 ? -11.872 14.739 0.574 1.00 88.06 88 ARG A O 1
ATOM 710 N N . TRP A 1 89 ? -11.286 13.640 2.449 1.00 86.06 89 TRP A N 1
ATOM 711 C CA . TRP A 1 89 ? -11.629 12.286 2.015 1.00 86.06 89 TRP A CA 1
ATOM 712 C C . TRP A 1 89 ? -12.389 11.539 3.114 1.00 86.06 89 TRP A C 1
ATOM 714 O O . TRP A 1 89 ? -11.966 10.468 3.556 1.00 86.06 89 TRP A O 1
ATOM 724 N N . ALA A 1 90 ? -13.499 12.126 3.566 1.00 88.12 90 ALA A N 1
ATOM 725 C CA . ALA A 1 90 ? -14.394 11.483 4.522 1.00 88.12 90 ALA A CA 1
ATOM 726 C C . ALA A 1 90 ? -14.835 10.102 4.009 1.00 88.12 90 ALA A C 1
ATOM 728 O O . ALA A 1 90 ? -15.119 9.940 2.821 1.00 88.12 90 ALA A O 1
ATOM 729 N N . GLU A 1 91 ? -14.859 9.118 4.908 1.00 87.31 91 GLU A N 1
ATOM 730 C CA . GLU A 1 91 ? -15.257 7.725 4.660 1.00 87.31 91 GLU A CA 1
ATOM 731 C C . GLU A 1 91 ? -14.337 6.937 3.707 1.00 87.31 91 GLU A C 1
ATOM 733 O O . GLU A 1 91 ? -14.627 5.790 3.343 1.00 87.31 91 GLU A O 1
ATOM 738 N N . SER A 1 92 ? -13.193 7.509 3.324 1.00 90.50 92 SER A N 1
ATOM 739 C CA . SER A 1 92 ? -12.214 6.828 2.481 1.00 90.50 92 SER A CA 1
ATOM 740 C C . SER A 1 92 ? -11.582 5.637 3.197 1.00 90.50 92 SER A C 1
ATOM 742 O O . SER A 1 92 ? -11.051 5.744 4.300 1.00 90.50 92 SER A O 1
ATOM 744 N N . LYS A 1 93 ? -11.535 4.491 2.511 1.00 91.31 93 LYS A N 1
ATOM 745 C CA . LYS A 1 93 ? -10.838 3.285 2.992 1.00 91.31 93 LYS A CA 1
ATOM 746 C C . LYS A 1 93 ? -9.320 3.350 2.818 1.00 91.31 93 LYS A C 1
ATOM 748 O O . LYS A 1 93 ? -8.612 2.414 3.182 1.00 91.31 93 LYS A O 1
ATOM 753 N N . TRP A 1 94 ? -8.803 4.453 2.279 1.00 90.06 94 TRP A N 1
ATOM 754 C CA . TRP A 1 94 ? -7.372 4.642 2.111 1.00 90.06 94 TRP A CA 1
ATOM 755 C C . TRP A 1 94 ? -6.675 4.817 3.459 1.00 90.06 94 TRP A C 1
ATOM 757 O O . TRP A 1 94 ? -6.867 5.823 4.151 1.00 90.06 94 TRP A O 1
ATOM 767 N N . ARG A 1 95 ? -5.817 3.848 3.803 1.00 90.19 95 ARG A N 1
ATOM 768 C CA . ARG A 1 95 ? -4.999 3.869 5.024 1.00 90.19 95 ARG A CA 1
ATOM 769 C C . ARG A 1 95 ? -5.830 4.089 6.298 1.00 90.19 95 ARG A C 1
ATOM 771 O O . ARG A 1 95 ? -5.359 4.707 7.252 1.00 90.19 95 ARG A O 1
ATOM 778 N N . CYS A 1 96 ? -7.068 3.593 6.312 1.00 91.31 96 CYS A N 1
ATOM 779 C CA . CYS A 1 96 ? -7.988 3.811 7.425 1.00 91.31 96 CYS A CA 1
ATOM 780 C C . CYS A 1 96 ? -7.730 2.882 8.624 1.00 91.31 96 CYS A C 1
ATOM 782 O O . CYS A 1 96 ? -8.274 3.106 9.701 1.00 91.31 96 CYS A O 1
ATOM 784 N N . LEU A 1 97 ? -6.916 1.832 8.467 1.00 92.12 97 LEU A N 1
ATOM 785 C CA . LEU A 1 97 ? -6.568 0.901 9.542 1.00 92.12 97 LEU A CA 1
ATOM 786 C C . LEU A 1 97 ? -5.247 1.332 10.182 1.00 92.12 97 LEU A C 1
ATOM 788 O O . LEU A 1 97 ? -4.201 1.295 9.534 1.00 92.12 97 LEU A O 1
ATOM 792 N N . LYS A 1 98 ? -5.276 1.727 11.457 1.00 92.19 98 LYS A N 1
ATOM 793 C CA . LYS A 1 98 ? -4.079 2.094 12.222 1.00 92.19 98 LYS A CA 1
ATOM 794 C C . LYS A 1 98 ? -3.455 0.859 12.864 1.00 92.19 98 LYS A C 1
ATOM 796 O O . LYS A 1 98 ? -4.146 0.082 13.525 1.00 92.19 98 LYS A O 1
ATOM 801 N N . VAL A 1 99 ? -2.144 0.708 12.709 1.00 87.00 99 VAL A N 1
ATOM 802 C CA . VAL A 1 99 ? -1.375 -0.467 13.135 1.00 87.00 99 VAL A CA 1
ATOM 803 C C . VAL A 1 99 ? -0.385 -0.052 14.222 1.00 87.00 99 VAL A C 1
ATOM 805 O O . VAL A 1 99 ? 0.365 0.899 14.031 1.00 87.00 99 VAL A O 1
ATOM 808 N N . VAL A 1 100 ? -0.376 -0.740 15.371 1.00 72.75 100 VAL A N 1
ATOM 809 C CA . VAL A 1 100 ? 0.518 -0.387 16.506 1.00 72.75 100 VAL A CA 1
ATOM 810 C C . VAL A 1 100 ? 1.838 -1.119 16.499 1.00 72.75 100 VAL A C 1
ATOM 812 O O . VAL A 1 100 ? 2.834 -0.585 16.976 1.00 72.75 100 VAL A O 1
ATOM 815 N N . ARG A 1 101 ? 1.844 -2.361 16.021 1.00 73.44 101 ARG A N 1
ATOM 816 C CA . ARG A 1 101 ? 3.021 -3.214 16.096 1.00 73.44 101 ARG A CA 1
ATOM 817 C C . ARG A 1 101 ? 3.067 -4.121 14.890 1.00 73.44 101 ARG A C 1
ATOM 819 O O . ARG A 1 101 ? 2.104 -4.839 14.625 1.00 73.44 101 ARG A O 1
ATOM 826 N N . TRP A 1 102 ? 4.205 -4.068 14.223 1.00 82.31 102 TRP A N 1
ATOM 827 C CA . TRP A 1 102 ? 4.672 -5.071 13.286 1.00 82.31 102 TRP A CA 1
ATOM 828 C C . TRP A 1 102 ? 5.669 -5.968 14.026 1.00 82.31 102 TRP A C 1
ATOM 830 O O . TRP A 1 102 ? 6.321 -5.510 14.968 1.00 82.31 102 TRP A O 1
ATOM 840 N N . ASP A 1 103 ? 5.753 -7.248 13.672 1.00 75.75 103 ASP A N 1
ATOM 841 C CA . ASP A 1 103 ? 6.736 -8.151 14.285 1.00 75.75 103 ASP A CA 1
ATOM 842 C C . ASP A 1 103 ? 8.175 -7.599 14.089 1.00 75.75 103 ASP A C 1
ATOM 844 O O . ASP A 1 103 ? 8.541 -7.178 12.993 1.00 75.75 103 ASP A O 1
ATOM 848 N N . GLU A 1 104 ? 8.987 -7.589 15.157 1.00 60.66 104 GLU A N 1
ATOM 849 C CA . GLU A 1 104 ? 10.224 -6.786 15.344 1.00 60.66 104 GLU A CA 1
ATOM 850 C C . GLU A 1 104 ? 11.419 -7.131 14.425 1.00 60.66 104 GLU A C 1
ATOM 852 O O . GLU A 1 104 ? 12.489 -6.539 14.545 1.00 60.66 104 GLU A O 1
ATOM 857 N N . ASN A 1 105 ? 11.265 -8.052 13.475 1.00 58.03 105 ASN A N 1
ATOM 858 C CA . ASN A 1 105 ? 12.365 -8.560 12.646 1.00 58.03 105 ASN A CA 1
ATOM 859 C C . ASN A 1 105 ? 12.472 -7.913 11.247 1.00 58.03 105 ASN A C 1
ATOM 861 O O . ASN A 1 105 ? 13.136 -8.472 10.373 1.00 58.03 105 ASN A O 1
ATOM 865 N N . SER A 1 106 ? 11.839 -6.758 11.006 1.00 56.50 106 SER A N 1
ATOM 866 C CA . SER A 1 106 ? 11.844 -6.094 9.694 1.00 56.50 106 SER A CA 1
ATOM 867 C C . SER A 1 106 ? 12.944 -5.033 9.565 1.00 56.50 106 SER A C 1
ATOM 869 O O . SER A 1 106 ? 12.918 -4.020 10.259 1.00 56.50 106 SER A O 1
ATOM 871 N N . THR A 1 107 ? 13.852 -5.191 8.603 1.00 57.00 107 THR A N 1
ATOM 872 C CA . THR A 1 107 ? 14.746 -4.107 8.141 1.00 57.00 107 THR A CA 1
ATOM 873 C C . THR A 1 107 ? 14.015 -3.069 7.277 1.00 57.00 107 THR A C 1
ATOM 875 O O . THR A 1 107 ? 14.566 -2.015 6.967 1.00 57.00 107 THR A O 1
ATOM 878 N N . ILE A 1 108 ? 12.767 -3.362 6.897 1.00 63.81 108 ILE A N 1
ATOM 879 C CA . ILE A 1 108 ? 11.915 -2.540 6.038 1.00 63.81 108 ILE A CA 1
ATOM 880 C C . ILE A 1 108 ? 11.054 -1.619 6.915 1.00 63.81 108 ILE A C 1
ATOM 882 O O . ILE A 1 108 ? 10.403 -2.112 7.843 1.00 63.81 108 ILE A O 1
ATOM 886 N N . PRO A 1 109 ? 10.992 -0.305 6.627 1.00 66.31 109 PRO A N 1
ATOM 887 C CA . PRO A 1 109 ? 10.076 0.602 7.307 1.00 66.31 109 PRO A CA 1
ATOM 888 C C . PRO A 1 109 ? 8.630 0.135 7.117 1.00 66.31 109 PRO A C 1
ATOM 890 O O . PRO A 1 109 ? 8.091 0.176 6.011 1.00 66.31 109 PRO A O 1
ATOM 893 N N . SER A 1 110 ? 7.997 -0.317 8.198 1.00 74.81 110 SER A N 1
ATOM 894 C CA . SER A 1 110 ? 6.607 -0.765 8.154 1.00 74.81 110 SER A CA 1
ATOM 895 C C . SER A 1 110 ? 5.652 0.429 8.293 1.00 74.81 110 SER A C 1
ATOM 897 O O . SER A 1 110 ? 5.903 1.325 9.103 1.00 74.81 110 SER A O 1
ATOM 899 N N . PRO A 1 111 ? 4.549 0.480 7.530 1.00 80.50 111 PRO A N 1
ATOM 900 C CA . PRO A 1 111 ? 3.626 1.605 7.570 1.00 80.50 111 PRO A CA 1
ATOM 901 C C . PRO A 1 111 ? 2.799 1.610 8.863 1.00 80.50 111 PRO A C 1
ATOM 903 O O . PRO A 1 111 ? 2.281 0.583 9.293 1.00 80.50 111 PRO A O 1
ATOM 906 N N . GLU A 1 112 ? 2.587 2.786 9.452 1.00 87.44 112 GLU A N 1
ATOM 907 C CA . GLU A 1 112 ? 1.711 2.947 10.629 1.00 87.44 112 GLU A CA 1
ATOM 908 C C . GLU A 1 112 ? 0.218 2.769 10.302 1.00 87.44 112 GLU A C 1
ATOM 910 O O . GLU A 1 112 ? -0.613 2.586 11.193 1.00 87.44 112 GLU A O 1
ATOM 915 N N . ARG A 1 113 ? -0.141 2.860 9.016 1.00 89.50 113 ARG A N 1
ATOM 916 C CA . ARG A 1 113 ? -1.516 2.759 8.525 1.00 89.50 113 ARG A CA 1
ATOM 917 C C . ARG A 1 113 ? -1.597 1.976 7.224 1.00 89.50 113 ARG A C 1
ATOM 919 O O . ARG A 1 113 ? -0.779 2.194 6.328 1.00 89.50 113 ARG A O 1
ATOM 926 N N . VAL A 1 114 ? -2.622 1.140 7.098 1.00 89.56 114 VAL A N 1
ATOM 927 C CA . VAL A 1 114 ? -2.880 0.286 5.927 1.00 89.56 114 VAL A CA 1
ATOM 928 C C . VAL A 1 114 ? -4.347 0.355 5.496 1.00 89.56 114 VAL A C 1
ATOM 930 O O . VAL A 1 114 ? -5.196 0.873 6.226 1.00 89.56 114 VAL A O 1
ATOM 933 N N . SER A 1 115 ? -4.628 -0.106 4.280 1.00 90.94 115 SER A N 1
ATOM 934 C CA . SER A 1 115 ? -5.982 -0.189 3.721 1.00 90.94 115 SER A CA 1
ATOM 935 C C . SER A 1 115 ? -6.556 -1.606 3.906 1.00 90.94 115 SER A C 1
ATOM 937 O O . SER A 1 115 ? -5.762 -2.541 4.034 1.00 90.94 115 SER A O 1
ATOM 939 N N . PRO A 1 116 ? -7.894 -1.756 3.936 1.00 89.56 116 PRO A N 1
ATOM 940 C CA . PRO A 1 116 ? -8.603 -3.038 3.920 1.00 89.56 116 PRO A CA 1
ATOM 941 C C . PRO A 1 116 ? -8.180 -4.004 2.819 1.00 89.56 116 PRO A C 1
ATOM 943 O O . PRO A 1 116 ? -8.056 -3.560 1.652 1.00 89.56 116 PRO A O 1
#

Organism: Camellia sinensis (NCBI:txid4442)

Foldseek 3Di:
DDPDDDDDDDDPCPVVVCVVVVDDPPDDDDDDPDDQDDPDDPPVRQVVQVVDDDDAQDKDWDWGDDVDDDTDIKIWGFHAFADPDCPPDNPDQAQRTATDDIDPPDPDDDDRTHGD

Sequence (116 aa):
MAGQPQRHLLHSGWSVFVSSKRLVAGDAFIFLRTTPAEFIVPFDQYMESIKSNYSAGMRFKMRFEAEEAPEQRFTGTIIGIEDTDTKRWAESKWRCLKVVRWDENSTIPSPERVSP

pLDDT: mean 80.21, std 13.21, range [42.03, 94.0]

Secondary structure (DSSP, 8-state):
----S------SSHHHHHHHHT--TT---------SS-----HHHHHHHHTS---TT-EEEEEE--TTSS-EEEEEEEEEE--S-TTTSTT--TT-EEEEEE-TT-SS---SEE--

Solvent-accessible surface area (backbone atoms only — not comparable to full-atom values): 7717 Å² total; per-residue (Å²): 135,86,82,77,75,93,74,95,73,78,70,84,63,43,67,57,48,38,60,74,68,63,63,54,96,88,66,87,85,84,83,85,79,83,66,98,63,89,86,79,72,59,68,69,61,50,58,58,32,70,69,53,88,82,51,63,74,42,72,47,76,46,78,56,93,53,101,84,56,78,89,46,71,43,46,35,32,29,67,40,76,53,49,73,41,64,88,86,41,61,89,38,61,64,38,16,38,30,40,77,46,62,60,91,84,60,93,59,90,77,71,57,46,41,58,105

InterPro domains:
  IPR003340 B3 DNA binding domain [PS50863] (1-47)
  IPR010525 Auxin response factor domain [PF06507] (39-116)
  IPR015300 DNA-binding pseudobarrel domain superfamily [G3DSA:2.40.330.10] (1-47)
  IPR015300 DNA-binding pseudobarrel domain superfamily [SSF101936] (3-41)
  IPR044835 Auxin response factor [PTHR31384] (33-116)

Mean predicted aligned error: 13.26 Å